Protein AF-A0A377CFK4-F1 (afdb_monomer_lite)

Secondary structure (DSSP, 8-state):
--SSS-S--B-HHHHHHHIIIIII--S-HHHHHHHHHHHHHTS-HHHHTT-B--S--SSS--HHHHTTT-HHHHHHHHHHHHHHHHHHHT-S---

Structure (mmCIF, N/CA/C/O backbone):
data_AF-A0A377CFK4-F1
#
_entry.id   AF-A0A377CFK4-F1
#
loop_
_atom_site.group_PDB
_atom_site.id
_atom_site.type_symbol
_atom_site.label_atom_id
_atom_site.label_alt_id
_atom_site.label_comp_id
_atom_site.label_asym_id
_atom_site.label_entity_id
_atom_site.label_seq_id
_atom_site.pdbx_PDB_ins_code
_atom_site.Cartn_x
_atom_site.Cartn_y
_atom_site.Cartn_z
_atom_site.occupancy
_atom_site.B_iso_or_equiv
_atom_site.auth_seq_id
_atom_site.auth_comp_id
_atom_site.auth_asym_id
_atom_site.auth_atom_id
_atom_site.pdbx_PDB_model_num
ATOM 1 N N . MET A 1 1 ? 16.629 -4.749 -10.796 1.00 49.94 1 MET A N 1
ATOM 2 C CA . MET A 1 1 ? 16.397 -6.044 -11.470 1.00 49.94 1 MET A CA 1
ATOM 3 C C . MET A 1 1 ? 16.679 -5.866 -12.944 1.00 49.94 1 MET A C 1
ATOM 5 O O . MET A 1 1 ? 16.223 -4.874 -13.496 1.00 49.94 1 MET A O 1
ATOM 9 N N . ARG A 1 2 ? 17.500 -6.727 -13.550 1.00 47.44 2 ARG A N 1
ATOM 10 C CA . ARG A 1 2 ? 18.014 -6.546 -14.916 1.00 47.44 2 ARG A CA 1
ATOM 11 C C . ARG A 1 2 ? 17.151 -7.255 -15.970 1.00 47.44 2 ARG A C 1
ATOM 13 O O . ARG A 1 2 ? 17.700 -7.812 -16.897 1.00 47.44 2 ARG A O 1
ATOM 20 N N . GLY A 1 3 ? 15.819 -7.215 -15.856 1.00 51.53 3 GLY A N 1
ATOM 21 C CA . GLY A 1 3 ? 14.895 -7.643 -16.927 1.00 51.53 3 GLY A CA 1
ATOM 22 C C . GLY A 1 3 ? 15.074 -9.070 -17.473 1.00 51.53 3 GLY A C 1
ATOM 23 O O . GLY A 1 3 ? 14.496 -9.393 -18.500 1.00 51.53 3 GLY A O 1
ATOM 24 N N . ASP A 1 4 ? 15.877 -9.903 -16.815 1.00 49.75 4 ASP A N 1
ATOM 25 C CA . ASP A 1 4 ? 16.345 -11.210 -17.277 1.00 49.75 4 ASP A CA 1
ATOM 26 C C . ASP A 1 4 ? 15.808 -12.365 -16.418 1.00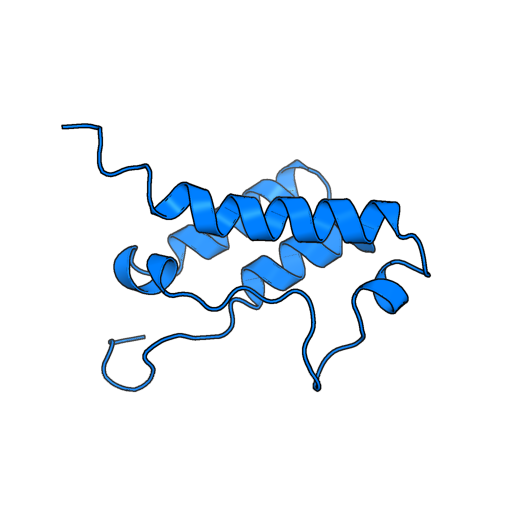 49.75 4 ASP A C 1
ATOM 28 O O . ASP A 1 4 ? 16.097 -13.525 -16.697 1.00 49.75 4 ASP A O 1
ATOM 32 N N . GLN A 1 5 ? 15.035 -12.062 -15.366 1.00 58.31 5 GLN A N 1
ATOM 33 C CA . GLN A 1 5 ? 14.579 -13.059 -14.387 1.00 58.31 5 GLN A CA 1
ATOM 34 C C . GLN A 1 5 ? 13.105 -12.934 -13.961 1.00 58.31 5 GLN A C 1
ATOM 36 O O . GLN A 1 5 ? 12.524 -13.940 -13.570 1.00 58.31 5 GLN A O 1
ATOM 41 N N . PHE A 1 6 ? 12.478 -11.752 -14.046 1.00 53.09 6 PHE A N 1
ATOM 42 C CA . PHE A 1 6 ? 11.069 -11.547 -13.673 1.00 53.09 6 PHE A CA 1
ATOM 43 C C . PHE A 1 6 ? 10.433 -10.441 -14.524 1.00 53.09 6 PHE A C 1
ATOM 45 O O . PHE A 1 6 ? 10.991 -9.346 -14.605 1.00 53.09 6 PHE A O 1
ATOM 52 N N . ASP A 1 7 ? 9.255 -10.706 -15.099 1.00 49.19 7 ASP A N 1
ATOM 53 C CA . ASP A 1 7 ? 8.476 -9.712 -15.858 1.00 49.19 7 ASP A CA 1
ATOM 54 C C . ASP A 1 7 ? 7.868 -8.629 -14.950 1.00 49.19 7 ASP A C 1
ATOM 56 O O . ASP A 1 7 ? 7.629 -7.505 -15.383 1.00 49.19 7 ASP A O 1
ATOM 60 N N . SER A 1 8 ? 7.640 -8.946 -13.669 1.00 54.03 8 SER A N 1
ATOM 61 C CA . SER A 1 8 ? 7.166 -8.003 -12.657 1.00 54.03 8 SER A CA 1
ATOM 62 C C . SER A 1 8 ? 7.394 -8.545 -11.244 1.00 54.03 8 SER A C 1
ATOM 64 O O . SER A 1 8 ? 7.287 -9.749 -11.006 1.00 54.03 8 SER A O 1
ATOM 66 N N . LEU A 1 9 ? 7.686 -7.656 -10.292 1.00 66.38 9 LEU A N 1
ATOM 67 C CA . LEU A 1 9 ? 7.648 -7.963 -8.863 1.00 66.38 9 LEU A CA 1
ATOM 68 C C . LEU A 1 9 ? 6.384 -7.397 -8.222 1.00 66.38 9 LEU A C 1
ATOM 70 O O . LEU A 1 9 ? 5.886 -6.342 -8.616 1.00 66.38 9 LEU A O 1
ATOM 74 N N . MET A 1 10 ? 5.940 -8.052 -7.149 1.00 69.75 10 MET A N 1
ATOM 75 C CA . MET A 1 10 ? 4.956 -7.480 -6.236 1.00 69.75 10 MET A CA 1
ATOM 76 C C . MET A 1 10 ? 5.490 -6.171 -5.645 1.00 69.75 10 MET A C 1
ATOM 78 O O . MET A 1 10 ? 6.574 -6.141 -5.051 1.00 69.75 10 MET A O 1
ATOM 82 N N . ASN A 1 11 ? 4.725 -5.089 -5.783 1.00 78.94 11 ASN A N 1
ATOM 83 C CA . ASN A 1 11 ? 5.118 -3.762 -5.310 1.00 78.94 11 ASN A CA 1
ATOM 84 C C . ASN A 1 11 ? 4.905 -3.582 -3.798 1.00 78.94 11 ASN A C 1
ATOM 86 O O . ASN A 1 11 ? 4.227 -2.656 -3.356 1.00 78.94 11 ASN A O 1
ATOM 90 N N . TYR A 1 12 ? 5.505 -4.462 -2.995 1.00 80.06 12 TYR A N 1
ATOM 91 C CA . TYR A 1 12 ? 5.402 -4.418 -1.537 1.00 80.06 12 TYR A CA 1
ATOM 92 C C . TYR A 1 12 ? 5.772 -3.058 -0.919 1.00 80.06 12 TYR A C 1
ATOM 94 O O . TYR A 1 12 ? 5.065 -2.639 -0.006 1.00 80.06 12 TYR A O 1
ATOM 102 N N . PRO A 1 13 ? 6.794 -2.313 -1.399 1.00 82.44 13 PRO A N 1
ATOM 103 C CA . PRO A 1 13 ? 7.078 -0.978 -0.869 1.00 82.44 13 PRO A CA 1
ATOM 104 C C . PRO A 1 13 ? 5.896 -0.008 -1.001 1.00 82.44 13 PRO A C 1
ATOM 106 O O . PRO A 1 13 ? 5.596 0.724 -0.059 1.00 82.44 13 PRO A O 1
ATOM 109 N N . LEU A 1 14 ? 5.196 -0.021 -2.142 1.00 84.62 14 LEU A N 1
ATOM 110 C CA . LEU A 1 14 ? 3.990 0.785 -2.323 1.00 84.62 14 LEU A CA 1
ATOM 111 C C . LEU A 1 14 ? 2.839 0.262 -1.456 1.00 84.62 14 LEU A C 1
ATOM 113 O O . LEU A 1 14 ? 2.153 1.057 -0.817 1.00 84.62 14 LEU A O 1
ATOM 117 N N . THR A 1 15 ? 2.648 -1.059 -1.404 1.00 87.50 15 THR A N 1
ATOM 118 C CA . THR A 1 15 ? 1.621 -1.704 -0.576 1.00 87.50 15 THR A CA 1
ATOM 119 C C . THR A 1 15 ? 1.749 -1.312 0.893 1.00 87.50 15 THR A C 1
ATOM 121 O O . THR A 1 15 ? 0.760 -0.889 1.489 1.00 87.50 15 THR A O 1
ATOM 124 N N . TYR A 1 16 ? 2.956 -1.377 1.461 1.00 87.88 16 TYR A N 1
ATOM 125 C CA . TYR A 1 16 ? 3.198 -0.988 2.850 1.00 87.88 16 TYR A CA 1
ATOM 126 C C . TYR A 1 16 ? 2.932 0.495 3.076 1.00 87.88 16 TYR A C 1
ATOM 128 O O . TYR A 1 16 ? 2.183 0.830 3.983 1.00 87.88 16 TYR A O 1
ATOM 136 N N . GLY A 1 17 ? 3.399 1.378 2.185 1.00 90.69 17 GLY A N 1
ATOM 137 C CA . GLY A 1 17 ? 3.080 2.805 2.289 1.00 90.69 17 GLY A CA 1
ATOM 138 C C . GLY A 1 17 ? 1.570 3.085 2.307 1.00 90.69 17 GLY A C 1
ATOM 139 O O . GLY A 1 17 ? 1.099 3.901 3.097 1.00 90.69 17 GLY A O 1
ATOM 140 N N . ILE A 1 18 ? 0.788 2.388 1.474 1.00 91.19 18 ILE A N 1
ATOM 141 C CA . ILE A 1 18 ? -0.678 2.528 1.446 1.00 91.19 18 ILE A CA 1
ATOM 142 C C . ILE A 1 18 ? -1.308 1.996 2.740 1.00 91.19 18 ILE A C 1
ATOM 144 O O . ILE A 1 18 ? -2.197 2.648 3.292 1.00 91.19 18 ILE A O 1
ATOM 148 N N . ILE A 1 19 ? -0.871 0.832 3.226 1.00 91.31 19 ILE A N 1
ATOM 149 C CA . ILE A 1 19 ? -1.391 0.220 4.456 1.00 91.31 19 ILE A CA 1
ATOM 150 C C . ILE A 1 19 ? -1.082 1.100 5.671 1.00 91.31 19 ILE A C 1
ATOM 152 O O . ILE A 1 19 ? -2.002 1.443 6.419 1.00 91.31 19 ILE A O 1
ATOM 156 N N . ASP A 1 20 ? 0.171 1.518 5.828 1.00 92.75 20 ASP A N 1
ATOM 157 C CA . ASP A 1 20 ? 0.634 2.309 6.968 1.00 92.75 20 ASP A CA 1
ATOM 158 C C . ASP A 1 20 ? -0.119 3.642 7.060 1.00 92.75 20 ASP A C 1
ATOM 160 O O . ASP A 1 20 ? -0.462 4.097 8.151 1.00 92.75 20 ASP A O 1
ATOM 164 N N . TYR A 1 21 ? -0.438 4.259 5.918 1.00 94.38 21 TYR A N 1
ATOM 165 C CA . TYR A 1 21 ? -1.149 5.535 5.880 1.00 94.38 21 TYR A CA 1
ATOM 166 C C . TYR A 1 21 ? -2.674 5.393 6.008 1.00 94.38 21 TYR A C 1
ATOM 168 O O . TYR A 1 21 ? -3.293 6.036 6.858 1.00 94.38 21 TYR A O 1
ATOM 176 N N . PHE A 1 22 ? -3.315 4.565 5.173 1.00 92.56 22 PHE A N 1
ATOM 177 C CA . PHE A 1 22 ? -4.783 4.503 5.107 1.00 92.56 22 PHE A CA 1
ATOM 178 C C . PHE A 1 22 ? -5.405 3.536 6.115 1.00 92.56 22 PHE A C 1
ATOM 180 O O . PHE A 1 22 ? -6.499 3.810 6.619 1.00 92.56 22 PHE A O 1
ATOM 187 N N . ALA A 1 23 ? -4.752 2.404 6.392 1.00 91.19 23 ALA A N 1
ATOM 188 C CA . ALA A 1 23 ? -5.290 1.386 7.288 1.00 91.19 23 ALA A CA 1
ATOM 189 C C . ALA A 1 23 ? -4.870 1.658 8.737 1.00 91.19 23 ALA A C 1
ATOM 191 O O . ALA A 1 23 ? -5.741 1.875 9.592 1.00 91.19 23 ALA A O 1
ATOM 192 N N . LEU A 1 24 ? -3.556 1.704 8.976 1.00 90.62 24 LEU A N 1
ATOM 193 C CA . LEU A 1 24 ? -2.972 1.819 10.313 1.00 90.62 24 LEU A CA 1
ATOM 194 C C . LEU A 1 24 ? -2.960 3.261 10.831 1.00 90.62 24 LEU A C 1
ATOM 196 O O . LEU A 1 24 ? -3.230 3.474 12.005 1.00 90.62 24 LEU A O 1
ATOM 200 N N . GLN A 1 25 ? -2.797 4.246 9.938 1.00 88.50 25 GLN A N 1
ATOM 201 C CA . GLN A 1 25 ? -2.612 5.663 10.296 1.00 88.50 25 GLN A CA 1
ATOM 202 C C . GLN A 1 25 ? -1.343 5.905 11.132 1.00 88.50 25 GLN A C 1
ATOM 204 O O . GLN A 1 25 ? -1.279 6.856 11.909 1.00 88.50 25 GLN A O 1
ATOM 209 N N . ASP A 1 26 ? -0.324 5.071 10.923 1.00 90.44 26 ASP A N 1
ATOM 210 C CA . ASP A 1 26 ? 0.954 5.100 11.646 1.00 90.44 26 ASP A CA 1
ATOM 211 C C . ASP A 1 26 ? 1.970 6.062 11.013 1.00 90.44 26 ASP A C 1
ATOM 213 O O . ASP A 1 26 ? 3.036 6.313 11.570 1.00 90.44 26 ASP A O 1
ATOM 217 N N . THR A 1 27 ? 1.650 6.615 9.840 1.00 92.38 27 THR A N 1
ATOM 218 C CA . THR A 1 27 ? 2.519 7.538 9.102 1.00 92.38 27 THR A CA 1
ATOM 219 C C . THR A 1 27 ? 1.841 8.873 8.848 1.00 92.38 27 THR A C 1
ATOM 221 O O . THR A 1 27 ? 0.632 8.979 8.615 1.00 92.38 27 THR A O 1
ATOM 224 N N . THR A 1 28 ? 2.641 9.933 8.853 1.00 94.38 28 THR A N 1
ATOM 225 C CA . THR A 1 28 ? 2.196 11.260 8.436 1.00 94.38 28 THR A CA 1
ATOM 226 C C . THR A 1 28 ? 2.037 11.330 6.918 1.00 94.38 28 THR A C 1
ATOM 228 O O . THR A 1 28 ? 2.627 10.566 6.153 1.00 94.38 28 THR A O 1
ATOM 231 N N . LYS A 1 29 ? 1.295 12.339 6.445 1.00 92.44 29 LYS A N 1
ATOM 232 C CA . LYS A 1 29 ? 1.175 12.630 5.008 1.00 92.44 29 LYS A CA 1
ATOM 233 C C . LYS A 1 29 ? 2.546 12.777 4.331 1.00 92.44 29 LYS A C 1
ATOM 235 O O . LYS A 1 29 ? 2.715 12.329 3.202 1.00 92.44 29 LYS A O 1
ATOM 240 N N . GLN A 1 30 ? 3.513 13.420 4.988 1.00 94.00 30 GLN A N 1
ATOM 241 C CA . GLN A 1 30 ? 4.828 13.679 4.397 1.00 94.00 30 GLN A CA 1
ATOM 242 C C . GLN A 1 30 ? 5.642 12.388 4.234 1.00 94.00 30 GLN A C 1
ATOM 244 O O . GLN A 1 30 ? 6.275 12.178 3.196 1.00 94.00 30 GLN A O 1
ATOM 249 N N . GLU A 1 31 ? 5.593 11.506 5.230 1.00 92.56 31 GLU A N 1
ATOM 250 C CA . GLU A 1 31 ? 6.242 10.192 5.186 1.00 92.56 31 GLU A CA 1
ATOM 251 C C . GLU A 1 31 ? 5.602 9.300 4.125 1.00 92.56 31 GLU A C 1
ATOM 253 O O . GLU A 1 31 ? 6.318 8.698 3.325 1.00 92.56 31 GLU A O 1
ATOM 258 N N . PHE A 1 32 ? 4.269 9.304 4.035 1.00 92.19 32 PHE A N 1
ATOM 259 C CA . PHE A 1 32 ? 3.543 8.604 2.979 1.00 92.19 32 PHE A CA 1
ATOM 260 C C . PHE A 1 32 ? 3.982 9.060 1.581 1.00 92.19 32 PHE A C 1
ATOM 262 O O . PHE A 1 32 ? 4.381 8.239 0.755 1.00 92.19 32 PHE A O 1
ATOM 269 N N . MET A 1 33 ? 3.996 10.373 1.325 1.00 90.94 33 MET A N 1
ATOM 270 C CA . MET A 1 33 ? 4.435 10.926 0.036 1.00 90.94 33 MET A CA 1
ATOM 271 C C . MET A 1 33 ? 5.888 10.558 -0.287 1.00 90.94 33 MET A C 1
ATOM 273 O O . MET A 1 33 ? 6.217 10.262 -1.438 1.00 90.94 33 MET A O 1
ATOM 277 N N . THR A 1 34 ? 6.754 10.541 0.727 1.00 90.94 34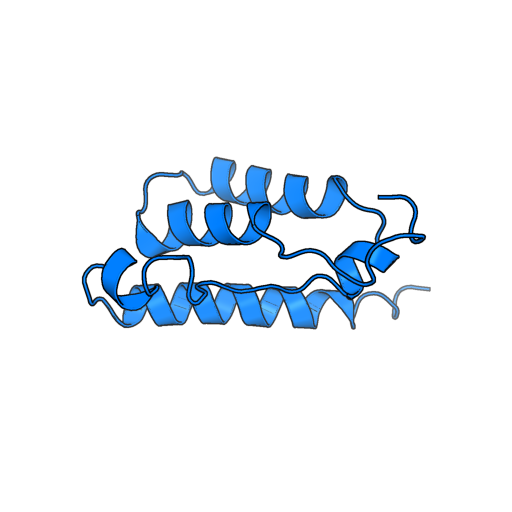 THR A N 1
ATOM 278 C CA . THR A 1 34 ? 8.161 10.147 0.580 1.00 90.94 34 THR A CA 1
ATOM 279 C C . THR A 1 34 ? 8.285 8.661 0.234 1.00 90.94 34 THR A C 1
ATOM 281 O O . THR A 1 34 ? 9.042 8.309 -0.671 1.00 90.94 34 THR A O 1
ATOM 284 N N . SER A 1 35 ? 7.511 7.795 0.895 1.00 89.12 35 SER A N 1
ATOM 285 C CA . SER A 1 35 ? 7.478 6.349 0.638 1.00 89.12 35 SER A CA 1
ATOM 286 C C . SER A 1 35 ? 7.003 6.032 -0.783 1.00 89.12 35 SER A C 1
ATOM 288 O O . SER A 1 35 ? 7.680 5.310 -1.518 1.00 89.12 35 SER A O 1
ATOM 290 N N . VAL A 1 36 ? 5.906 6.664 -1.218 1.00 88.06 36 VAL A N 1
ATOM 291 C CA . VAL A 1 36 ? 5.387 6.538 -2.590 1.00 88.06 36 VAL A CA 1
ATOM 292 C C . VAL A 1 36 ? 6.423 7.025 -3.604 1.00 88.06 36 VAL A C 1
ATOM 294 O O . VAL A 1 36 ? 6.740 6.324 -4.556 1.00 88.06 36 VAL A O 1
ATOM 297 N N . THR A 1 37 ? 7.022 8.196 -3.391 1.00 87.62 37 THR A N 1
ATOM 298 C CA . THR A 1 37 ? 8.047 8.721 -4.310 1.00 87.62 37 THR A CA 1
ATOM 299 C C . THR A 1 37 ? 9.239 7.770 -4.416 1.00 87.62 37 THR A C 1
ATOM 301 O O . THR A 1 37 ? 9.738 7.502 -5.509 1.00 87.62 37 THR A O 1
ATOM 304 N N . ARG A 1 38 ? 9.677 7.204 -3.289 1.00 85.75 38 ARG A N 1
ATOM 305 C CA . ARG A 1 38 ? 10.778 6.243 -3.260 1.00 85.75 38 ARG A CA 1
ATOM 306 C C . ARG A 1 38 ? 10.443 4.965 -4.030 1.00 85.75 38 ARG A C 1
ATOM 308 O O . ARG A 1 38 ? 11.310 4.484 -4.753 1.00 85.75 38 ARG A O 1
ATOM 315 N N . SER A 1 39 ? 9.218 4.442 -3.925 1.00 83.00 39 SER A N 1
ATOM 316 C CA . SER A 1 39 ? 8.823 3.234 -4.665 1.00 83.00 39 SER A CA 1
ATOM 317 C C . SER A 1 39 ? 8.879 3.445 -6.184 1.00 83.00 39 SER A C 1
ATOM 319 O O . SER A 1 39 ? 9.355 2.558 -6.892 1.00 83.00 39 SER A O 1
ATOM 321 N N . TYR A 1 40 ? 8.526 4.641 -6.671 1.00 81.06 40 TYR A N 1
ATOM 322 C CA . TYR A 1 40 ? 8.669 5.020 -8.084 1.00 81.06 40 TYR A CA 1
ATOM 323 C C . TYR A 1 40 ? 10.122 5.226 -8.530 1.00 81.06 40 TYR A C 1
ATOM 325 O O . TYR A 1 40 ? 10.461 4.884 -9.659 1.00 81.06 40 TYR A O 1
ATOM 333 N N . LEU A 1 41 ? 10.984 5.780 -7.672 1.00 83.50 41 LEU A N 1
ATOM 334 C CA . LEU A 1 41 ? 12.382 6.073 -8.018 1.00 83.50 41 LEU A CA 1
ATOM 335 C C . LEU A 1 41 ? 13.310 4.854 -7.924 1.00 83.50 41 LEU A C 1
ATOM 337 O O . LEU A 1 41 ? 14.384 4.854 -8.525 1.00 83.50 41 LEU A O 1
ATOM 341 N N . CYS A 1 42 ? 12.928 3.817 -7.174 1.00 81.50 42 CYS A N 1
ATOM 342 C CA . CYS A 1 42 ? 13.743 2.612 -7.008 1.00 81.50 42 CYS A CA 1
ATOM 343 C C . CYS A 1 42 ? 13.829 1.743 -8.273 1.00 81.50 42 CYS A C 1
ATOM 345 O O . CYS A 1 42 ? 14.758 0.938 -8.381 1.00 81.50 42 CYS A O 1
ATOM 347 N N . TYR A 1 43 ? 12.896 1.894 -9.217 1.00 75.69 43 TYR A N 1
ATOM 348 C CA . TYR A 1 43 ? 12.829 1.075 -10.424 1.00 75.69 43 TYR A CA 1
ATOM 349 C C . TYR A 1 43 ? 12.761 1.938 -11.695 1.00 75.69 43 TYR A C 1
ATOM 351 O O . TYR A 1 43 ? 12.097 2.973 -11.709 1.00 75.69 43 TYR A O 1
ATOM 359 N N . PRO A 1 44 ? 13.432 1.520 -12.786 1.00 76.31 44 PRO A N 1
ATOM 360 C CA . PRO A 1 44 ? 13.230 2.089 -14.115 1.00 76.31 44 PRO A CA 1
ATOM 361 C C . PRO A 1 44 ? 11.748 2.150 -14.509 1.00 76.31 44 PRO A C 1
ATOM 363 O O . PRO A 1 44 ? 10.990 1.227 -14.215 1.00 76.31 44 PRO A O 1
ATOM 366 N N . LYS A 1 45 ? 11.346 3.209 -15.226 1.00 74.00 45 LYS A N 1
ATOM 367 C CA . LYS A 1 45 ? 9.938 3.482 -15.576 1.00 74.00 45 LYS A CA 1
ATOM 368 C C . LYS A 1 45 ? 9.235 2.289 -16.239 1.00 74.00 45 LYS A C 1
ATOM 370 O O . LYS A 1 45 ? 8.117 1.966 -15.865 1.00 74.00 45 LYS A O 1
ATOM 375 N N . ASN A 1 46 ? 9.919 1.600 -17.152 1.00 73.06 46 ASN A N 1
ATOM 376 C CA . ASN A 1 46 ? 9.392 0.424 -17.851 1.00 73.06 46 ASN A CA 1
ATOM 377 C C . ASN A 1 46 ? 9.086 -0.759 -16.917 1.00 73.06 46 ASN A C 1
ATOM 379 O O . ASN A 1 46 ? 8.212 -1.556 -17.227 1.00 73.06 46 ASN A O 1
ATOM 383 N N . ILE A 1 47 ? 9.792 -0.880 -15.787 1.00 73.19 47 ILE A N 1
ATOM 384 C CA . ILE A 1 47 ? 9.507 -1.893 -14.762 1.00 73.19 47 ILE A CA 1
ATOM 385 C C . ILE A 1 47 ? 8.313 -1.440 -13.922 1.00 73.19 47 ILE A C 1
ATOM 387 O O . ILE A 1 47 ? 7.400 -2.224 -13.684 1.00 73.19 47 ILE A O 1
ATOM 391 N N . THR A 1 48 ? 8.280 -0.168 -13.520 1.00 73.00 48 THR A N 1
ATOM 392 C CA . THR A 1 4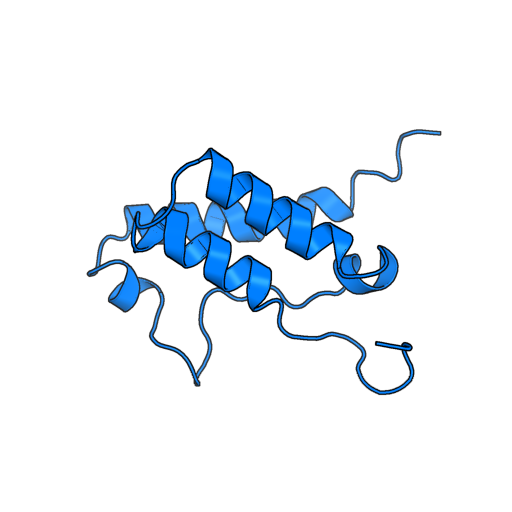8 ? 7.191 0.387 -12.704 1.00 73.00 48 THR A CA 1
ATOM 393 C C . THR A 1 48 ? 5.836 0.377 -13.423 1.00 73.00 48 THR A C 1
ATOM 395 O O . THR A 1 48 ? 4.808 0.189 -12.779 1.00 73.00 48 THR A O 1
ATOM 398 N N . GLU A 1 49 ? 5.822 0.513 -14.753 1.00 72.50 49 GLU A N 1
ATOM 399 C CA . GLU A 1 49 ? 4.617 0.425 -15.600 1.00 72.50 49 GLU A CA 1
ATOM 400 C C . GLU A 1 49 ? 3.946 -0.952 -15.580 1.00 72.50 49 GLU A C 1
ATOM 402 O O . GLU A 1 49 ? 2.729 -1.043 -15.728 1.00 72.50 49 GLU A O 1
ATOM 407 N N . VAL A 1 50 ? 4.721 -2.012 -15.354 1.00 72.94 50 VAL A N 1
ATOM 408 C CA . VAL A 1 50 ? 4.222 -3.392 -15.304 1.00 72.94 50 VAL A CA 1
ATOM 409 C C . VAL A 1 50 ? 4.196 -3.956 -13.881 1.00 72.94 50 VAL A C 1
ATOM 411 O O . VAL A 1 50 ? 3.918 -5.141 -13.694 1.00 72.94 50 VAL A O 1
ATOM 414 N N . MET A 1 51 ? 4.472 -3.135 -12.857 1.00 74.56 51 MET A N 1
ATOM 415 C CA . MET A 1 51 ? 4.490 -3.578 -11.459 1.00 74.56 51 MET A CA 1
AT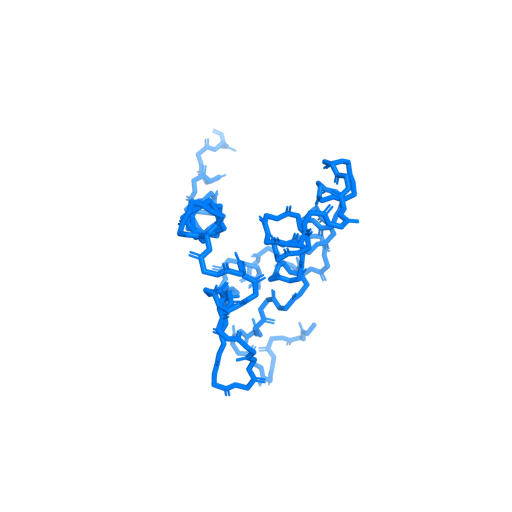OM 416 C C . MET A 1 51 ? 3.122 -4.077 -10.997 1.00 74.56 51 MET A C 1
ATOM 418 O O . MET A 1 51 ? 2.093 -3.420 -11.169 1.00 74.56 51 MET A O 1
ATOM 422 N N . PHE A 1 52 ? 3.125 -5.235 -10.340 1.00 76.19 52 PHE A N 1
ATOM 423 C CA . PHE A 1 52 ? 1.914 -5.827 -9.794 1.00 76.19 52 PHE A CA 1
ATOM 424 C C . PHE A 1 52 ? 1.586 -5.192 -8.435 1.00 76.19 52 PHE A C 1
ATOM 426 O O . PHE A 1 52 ? 2.197 -5.507 -7.409 1.00 76.19 52 PHE A O 1
ATOM 433 N N . ASN A 1 53 ? 0.632 -4.258 -8.438 1.00 81.12 53 ASN A N 1
ATOM 434 C CA . ASN A 1 53 ? 0.158 -3.568 -7.239 1.00 81.12 53 ASN A CA 1
ATOM 435 C C . ASN A 1 53 ? -0.986 -4.367 -6.593 1.00 81.12 53 ASN A C 1
ATOM 437 O O . ASN A 1 53 ? -2.040 -4.547 -7.201 1.00 81.12 53 ASN A O 1
ATOM 441 N N . LEU A 1 54 ? -0.787 -4.816 -5.354 1.00 83.50 54 LEU A N 1
ATOM 442 C CA . LEU A 1 54 ? -1.779 -5.541 -4.551 1.00 83.50 54 LEU A CA 1
ATOM 443 C C . LEU A 1 54 ? -1.817 -4.991 -3.122 1.00 83.50 54 LEU A C 1
ATOM 445 O O . LEU A 1 54 ? -0.789 -4.569 -2.603 1.00 83.50 54 LEU A O 1
ATOM 449 N N . LEU A 1 55 ? -2.986 -4.993 -2.480 1.00 84.94 55 LEU A N 1
ATOM 450 C CA . LEU A 1 55 ? -3.129 -4.573 -1.074 1.00 84.94 55 LEU A CA 1
ATOM 451 C C . LEU A 1 55 ? -3.130 -5.740 -0.092 1.00 84.94 55 LEU A C 1
ATOM 453 O O . LEU A 1 55 ? -2.826 -5.550 1.080 1.00 84.94 55 LEU A O 1
ATOM 457 N N . ASP A 1 56 ? -3.471 -6.932 -0.564 1.00 80.50 56 ASP A N 1
ATOM 458 C CA . ASP A 1 56 ? -3.329 -8.175 0.171 1.00 80.50 56 ASP A CA 1
ATOM 459 C C . ASP A 1 56 ? -3.107 -9.346 -0.796 1.00 80.50 56 ASP A C 1
ATOM 461 O O . ASP A 1 56 ? -3.325 -9.237 -2.007 1.00 80.50 56 ASP A O 1
ATOM 465 N N . SER A 1 57 ? -2.619 -10.462 -0.266 1.00 82.06 57 SER A N 1
ATOM 466 C CA . SER A 1 57 ? -2.454 -11.724 -0.979 1.00 82.06 57 SER A CA 1
ATOM 467 C C . SER A 1 57 ? -2.933 -12.887 -0.105 1.00 82.06 57 SER A C 1
ATOM 469 O O . SER A 1 57 ? -3.561 -12.695 0.936 1.00 82.06 57 SER A O 1
ATOM 471 N N . HIS A 1 58 ? -2.675 -14.117 -0.544 1.00 84.00 58 HIS A N 1
ATOM 472 C CA . HIS A 1 58 ? -2.879 -15.298 0.293 1.00 84.00 58 HIS A CA 1
ATOM 473 C C . HIS A 1 58 ? -1.843 -15.403 1.426 1.00 84.00 58 HIS A C 1
ATOM 475 O O . HIS A 1 58 ? -2.120 -16.056 2.428 1.00 84.00 58 HIS A O 1
ATOM 481 N N . ASP A 1 59 ? -0.706 -14.717 1.285 1.00 78.31 59 ASP A N 1
ATOM 482 C CA . ASP A 1 59 ? 0.406 -14.711 2.239 1.00 78.31 59 ASP A CA 1
ATOM 483 C C . ASP A 1 59 ? 0.348 -13.531 3.223 1.00 78.31 59 ASP A C 1
ATOM 485 O O . ASP A 1 59 ? 1.166 -13.440 4.137 1.00 78.31 59 ASP A O 1
ATOM 489 N N . THR A 1 60 ? -0.607 -12.608 3.059 1.00 81.19 60 THR A N 1
ATOM 490 C CA . THR A 1 60 ? -0.768 -11.439 3.934 1.00 81.19 60 THR A CA 1
ATOM 491 C C . THR A 1 60 ? -2.151 -11.402 4.576 1.00 81.19 60 THR A C 1
ATOM 493 O O . THR A 1 60 ? -3.123 -11.963 4.068 1.00 81.19 60 THR A 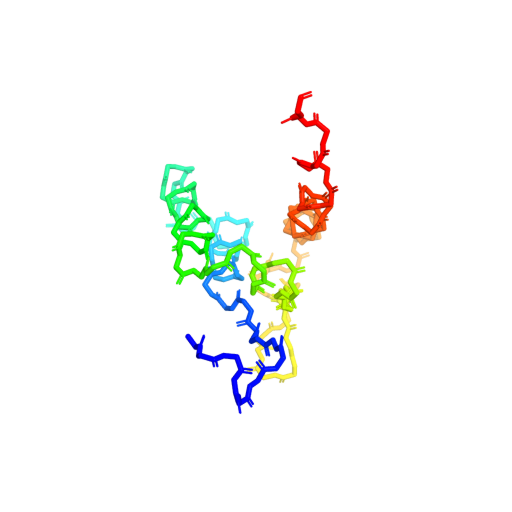O 1
ATOM 496 N N . ALA A 1 61 ? -2.273 -10.683 5.695 1.00 86.56 61 ALA A N 1
ATOM 497 C CA . ALA A 1 61 ? -3.578 -10.402 6.281 1.00 86.56 61 ALA A CA 1
ATOM 498 C C . ALA A 1 61 ? -4.484 -9.682 5.267 1.00 86.56 61 ALA A C 1
ATOM 500 O O . ALA A 1 61 ? -4.023 -8.850 4.484 1.00 86.56 61 ALA A O 1
ATOM 501 N N . ARG A 1 62 ? -5.788 -9.984 5.304 1.00 91.25 62 ARG A N 1
ATOM 502 C CA . ARG A 1 62 ? -6.779 -9.302 4.464 1.00 91.25 62 ARG A CA 1
ATOM 503 C C . ARG A 1 62 ? -6.844 -7.825 4.816 1.00 91.25 62 ARG A C 1
ATOM 505 O O . ARG A 1 62 ? -6.935 -7.482 5.996 1.00 91.25 62 ARG A O 1
ATOM 512 N N . ILE A 1 63 ? -6.915 -6.962 3.807 1.00 91.88 63 ILE A N 1
ATOM 513 C CA . ILE A 1 63 ? -6.940 -5.505 3.991 1.00 91.88 63 ILE A CA 1
ATOM 514 C C . ILE A 1 63 ? -8.111 -5.053 4.874 1.00 91.88 63 ILE A C 1
ATOM 516 O O . ILE A 1 63 ? -7.983 -4.103 5.643 1.00 91.88 63 ILE A O 1
ATOM 520 N N . LEU A 1 64 ? -9.238 -5.773 4.837 1.00 93.00 64 LEU A N 1
ATOM 521 C CA . LEU A 1 64 ? -10.385 -5.511 5.707 1.00 93.00 64 LEU A CA 1
ATOM 522 C C . LEU A 1 64 ? -10.063 -5.762 7.187 1.00 93.00 64 LEU A C 1
ATOM 524 O O . LEU A 1 64 ? -10.464 -4.967 8.036 1.00 93.00 64 LEU A O 1
ATOM 528 N N . SER A 1 65 ? -9.315 -6.827 7.485 1.00 91.88 65 SER A N 1
ATOM 529 C CA . SER A 1 65 ? -8.871 -7.149 8.843 1.00 91.88 65 SER A CA 1
ATOM 530 C C . SER A 1 65 ? -7.863 -6.121 9.350 1.00 91.88 65 SER A C 1
ATOM 532 O O . SER A 1 65 ? -7.991 -5.655 10.478 1.00 91.88 65 SER A O 1
ATOM 534 N N . VAL A 1 66 ? -6.915 -5.705 8.501 1.00 92.75 66 VAL A N 1
ATOM 535 C CA . VAL A 1 66 ? -5.939 -4.649 8.831 1.00 92.75 66 VAL A CA 1
ATOM 536 C C . VAL A 1 66 ? -6.641 -3.311 9.092 1.00 92.75 66 VAL A C 1
ATOM 538 O O . VAL A 1 66 ? -6.285 -2.584 10.012 1.00 92.75 66 VAL A O 1
ATOM 541 N N . CYS A 1 67 ? -7.708 -3.012 8.349 1.00 93.75 67 CYS A N 1
ATOM 542 C CA . CYS A 1 67 ? -8.545 -1.829 8.565 1.00 93.7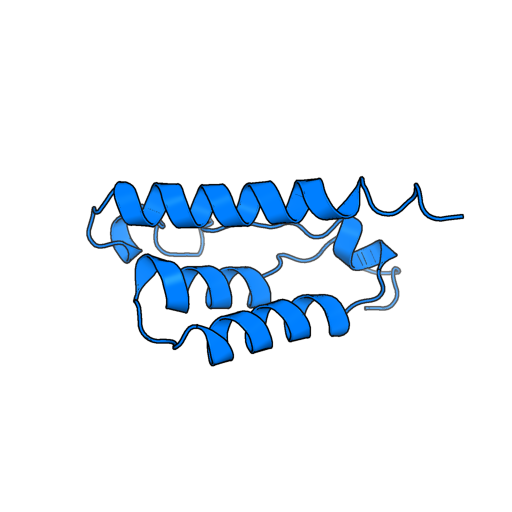5 67 CYS A CA 1
ATOM 543 C C . CYS A 1 67 ? -9.523 -1.951 9.752 1.00 93.75 67 CYS A C 1
ATOM 545 O O . CYS A 1 67 ? -10.418 -1.112 9.863 1.00 93.75 67 CYS A O 1
ATOM 547 N N . LEU A 1 68 ? -9.418 -2.979 10.605 1.00 93.62 68 LEU A N 1
ATOM 548 C CA . LEU A 1 68 ? -10.342 -3.234 11.722 1.00 93.62 68 LEU A CA 1
ATOM 549 C C . LEU A 1 68 ? -11.823 -3.249 11.287 1.00 93.62 68 LEU A C 1
ATOM 551 O O . LEU A 1 68 ? -12.691 -2.684 11.951 1.00 93.62 68 LEU A O 1
ATOM 555 N N . ASN A 1 69 ? -12.116 -3.875 10.141 1.00 93.06 69 ASN A N 1
ATOM 556 C CA . ASN A 1 69 ? -13.432 -3.909 9.490 1.00 93.06 69 ASN A CA 1
ATOM 557 C C . ASN A 1 69 ? -13.994 -2.540 9.036 1.00 93.06 69 ASN A C 1
ATOM 559 O O . ASN A 1 69 ? -15.153 -2.464 8.608 1.00 93.06 69 ASN A O 1
ATOM 563 N N . ASP A 1 70 ? -13.198 -1.464 9.036 1.00 95.69 70 ASP A N 1
ATOM 564 C CA . ASP A 1 70 ? -13.620 -0.167 8.499 1.00 95.69 70 ASP A CA 1
ATOM 565 C C . ASP A 1 70 ? -13.558 -0.148 6.963 1.00 95.69 70 ASP A C 1
ATOM 567 O O . ASP A 1 70 ? -12.530 0.120 6.332 1.00 95.69 70 ASP A O 1
ATOM 571 N N . LYS A 1 71 ? -14.716 -0.375 6.336 1.00 93.88 71 LYS A N 1
ATOM 572 C CA . LYS A 1 71 ? -14.872 -0.363 4.873 1.00 93.88 71 LYS A CA 1
ATOM 573 C C . LYS A 1 71 ? -14.488 0.973 4.225 1.00 93.88 71 LYS A C 1
ATOM 575 O O . LYS A 1 71 ? -14.211 0.991 3.028 1.00 93.88 71 LYS A O 1
ATOM 580 N N . ARG A 1 72 ? -14.497 2.093 4.957 1.00 95.94 72 ARG A N 1
ATOM 581 C CA . ARG A 1 72 ? -14.132 3.411 4.407 1.00 95.94 72 ARG A CA 1
ATOM 582 C C . ARG A 1 72 ? -12.630 3.482 4.148 1.00 95.94 72 ARG A C 1
ATOM 584 O O . ARG A 1 72 ? -12.234 3.887 3.059 1.00 95.94 72 ARG A O 1
ATOM 591 N N . LYS A 1 73 ? -11.820 3.010 5.101 1.00 94.38 73 LYS A N 1
ATOM 592 C CA . LYS A 1 73 ? -10.357 2.910 4.962 1.00 94.38 73 LYS A CA 1
ATOM 593 C C . LYS A 1 73 ? -9.973 1.985 3.808 1.00 94.38 73 LYS A C 1
ATOM 595 O O . LYS A 1 73 ? -9.188 2.372 2.948 1.00 94.38 73 LYS A O 1
ATOM 600 N N . VAL A 1 74 ? -10.631 0.825 3.716 1.00 93.44 74 VAL A N 1
ATOM 601 C CA . VAL A 1 74 ? -10.441 -0.126 2.607 1.00 93.44 74 VAL A CA 1
ATOM 602 C C . VAL A 1 74 ? -10.727 0.530 1.254 1.00 93.44 74 VAL A C 1
ATOM 604 O O . VAL A 1 74 ? -9.919 0.429 0.334 1.00 93.44 74 VAL A O 1
ATOM 607 N N . LYS A 1 75 ? -11.853 1.247 1.125 1.00 93.69 75 LYS A N 1
ATOM 608 C CA . LYS A 1 75 ? -12.201 1.959 -0.115 1.00 93.69 75 LYS A CA 1
ATOM 609 C C . LYS A 1 75 ? -11.156 3.004 -0.499 1.00 93.69 75 LYS A C 1
ATOM 611 O O . LYS A 1 75 ? -10.836 3.103 -1.677 1.00 93.69 75 LYS A O 1
ATOM 616 N N . LEU A 1 76 ? -10.625 3.761 0.463 1.00 93.38 76 LEU A N 1
ATOM 617 C CA . LEU A 1 76 ? -9.575 4.751 0.203 1.00 93.38 76 LEU A CA 1
ATOM 618 C C . LEU A 1 76 ? -8.268 4.097 -0.257 1.00 93.38 76 LEU A C 1
ATOM 620 O O . LEU A 1 76 ? -7.679 4.557 -1.232 1.00 93.38 76 LEU A O 1
ATOM 624 N N . ALA A 1 77 ? -7.857 3.000 0.384 1.00 92.44 77 ALA A N 1
ATOM 625 C CA . ALA A 1 77 ? -6.664 2.254 -0.006 1.00 92.44 77 ALA A CA 1
ATOM 626 C C . ALA A 1 77 ? -6.782 1.708 -1.443 1.00 92.44 77 ALA A C 1
ATOM 628 O O . ALA A 1 77 ? -5.883 1.916 -2.261 1.00 92.44 77 ALA A O 1
ATOM 629 N N . TYR A 1 78 ? -7.918 1.083 -1.785 1.00 90.88 78 TYR A N 1
ATOM 630 C CA . TYR A 1 78 ? -8.176 0.609 -3.151 1.00 90.88 78 TYR A CA 1
ATOM 631 C C . TYR A 1 78 ? -8.283 1.750 -4.159 1.00 90.88 78 TYR A C 1
ATOM 633 O O . TYR A 1 78 ? -7.742 1.631 -5.255 1.00 90.88 78 TYR A O 1
ATOM 641 N N . LEU A 1 79 ? -8.946 2.855 -3.802 1.00 91.88 79 LEU A N 1
ATOM 642 C CA . LEU A 1 79 ? -9.033 4.034 -4.661 1.00 91.88 79 LEU A CA 1
ATOM 643 C C . LEU A 1 79 ? -7.632 4.539 -5.005 1.00 91.88 79 LEU A C 1
ATOM 645 O O . LEU A 1 79 ? -7.320 4.712 -6.181 1.00 91.88 79 LEU A O 1
ATOM 649 N N . PHE A 1 80 ? -6.771 4.706 -4.000 1.00 90.75 80 PHE A N 1
ATOM 650 C CA . PHE A 1 80 ? -5.399 5.139 -4.227 1.00 90.75 80 PHE A CA 1
ATOM 651 C C . PHE A 1 80 ? -4.649 4.148 -5.127 1.00 90.75 80 PHE A C 1
ATOM 653 O O . PHE A 1 80 ? -4.143 4.555 -6.171 1.00 90.75 80 PHE A O 1
ATOM 660 N N . MET A 1 81 ? -4.652 2.850 -4.803 1.00 88.94 81 MET A N 1
ATOM 661 C CA . MET A 1 81 ? -3.983 1.815 -5.606 1.00 88.94 81 MET A CA 1
ATOM 662 C C . MET A 1 81 ? -4.430 1.826 -7.080 1.00 88.94 81 MET A C 1
ATOM 664 O O . MET A 1 81 ? -3.591 1.780 -7.980 1.00 88.94 81 MET A O 1
ATOM 668 N N . LEU A 1 82 ? -5.736 1.929 -7.342 1.00 85.75 82 LEU A N 1
ATOM 669 C CA . LEU A 1 82 ? -6.283 1.938 -8.703 1.00 85.75 82 LEU A CA 1
ATOM 670 C C . LEU A 1 82 ? -5.936 3.227 -9.462 1.00 85.75 82 LEU A C 1
ATOM 672 O O . LEU A 1 82 ? -5.709 3.183 -10.670 1.00 85.75 82 LEU A O 1
ATOM 676 N N . THR A 1 83 ? -5.826 4.365 -8.770 1.00 84.75 83 THR A N 1
ATOM 677 C CA . THR A 1 83 ? -5.370 5.620 -9.395 1.00 84.75 83 THR A CA 1
ATOM 678 C C . THR A 1 83 ? -3.883 5.606 -9.748 1.00 84.75 83 THR A C 1
ATOM 680 O O . THR A 1 83 ? -3.502 6.191 -10.760 1.00 84.75 83 THR A O 1
ATOM 683 N N . GLN A 1 84 ? -3.048 4.896 -8.978 1.00 75.62 84 GLN A N 1
ATOM 684 C CA . GLN A 1 84 ? -1.612 4.779 -9.259 1.00 75.62 84 GLN A CA 1
ATOM 685 C C . GLN A 1 84 ? -1.329 4.007 -10.559 1.00 75.62 84 GLN A C 1
ATOM 687 O O . GLN A 1 84 ? -0.416 4.368 -11.299 1.00 75.62 84 GLN A O 1
ATOM 692 N N . ALA A 1 85 ? -2.131 2.982 -10.871 1.00 57.97 85 ALA A N 1
ATOM 693 C CA . ALA A 1 85 ? -2.010 2.228 -12.122 1.00 57.97 85 ALA A CA 1
ATOM 694 C C . ALA A 1 85 ? -2.443 3.056 -13.351 1.00 57.97 85 ALA A C 1
ATOM 696 O O . ALA A 1 85 ? -1.825 2.975 -14.410 1.00 57.97 85 ALA A O 1
ATOM 697 N N . VAL A 1 86 ? -3.474 3.897 -13.202 1.00 46.88 86 VAL A N 1
ATOM 698 C CA . VAL A 1 86 ? -3.997 4.752 -14.285 1.00 46.88 86 VAL A CA 1
ATOM 699 C C . VAL A 1 86 ? -3.067 5.933 -14.595 1.00 46.88 86 VAL A C 1
ATOM 701 O O . VAL A 1 86 ? -2.969 6.343 -15.753 1.00 46.88 86 VAL A O 1
ATOM 704 N N . LEU A 1 87 ? -2.331 6.458 -13.607 1.00 42.16 87 LEU A N 1
ATOM 705 C CA . LEU A 1 87 ? -1.442 7.609 -13.816 1.00 42.16 87 LEU A CA 1
ATOM 706 C C . LEU A 1 87 ? -0.237 7.299 -14.727 1.00 42.16 87 LEU A C 1
ATOM 708 O O . LEU A 1 87 ? 0.307 8.203 -15.360 1.00 42.16 87 LEU A O 1
ATOM 712 N N . LEU A 1 88 ? 0.163 6.028 -14.832 1.00 43.44 88 LEU A N 1
ATOM 713 C CA . LEU A 1 88 ? 1.296 5.610 -15.664 1.00 43.44 88 LEU A CA 1
ATOM 714 C C . LEU A 1 88 ? 0.970 5.601 -17.166 1.00 43.44 88 LEU A C 1
ATOM 716 O O . LEU A 1 88 ? 1.852 5.895 -17.970 1.00 43.44 88 LEU A O 1
ATOM 720 N N . VAL A 1 89 ? -0.292 5.392 -17.559 1.00 41.41 89 VAL A N 1
ATOM 721 C CA . VAL A 1 89 ? -0.700 5.380 -18.981 1.00 41.41 89 VAL A CA 1
ATOM 722 C C . VAL A 1 89 ? -0.804 6.800 -19.568 1.00 41.41 89 VAL A C 1
ATOM 724 O O . VAL A 1 89 ? -0.710 6.986 -20.779 1.00 41.41 89 VAL A O 1
ATOM 727 N N . SER A 1 90 ? -0.936 7.833 -18.727 1.00 31.92 90 SER A N 1
ATOM 728 C CA . SER A 1 90 ? -1.277 9.198 -19.160 1.00 31.92 90 SER A CA 1
ATOM 729 C C . SER A 1 90 ? -0.130 10.222 -19.087 1.00 31.92 90 SER A C 1
ATOM 731 O O . SER A 1 90 ? -0.392 11.420 -18.994 1.00 31.92 90 SER A O 1
ATOM 733 N N . THR A 1 91 ? 1.142 9.806 -19.145 1.00 43.03 91 THR A N 1
ATOM 734 C CA . THR A 1 91 ? 2.279 10.757 -19.268 1.00 43.03 91 THR A CA 1
ATOM 735 C C . THR A 1 91 ? 2.954 10.765 -20.642 1.00 43.03 91 THR A C 1
ATOM 737 O O . THR A 1 91 ? 3.958 11.444 -20.832 1.00 43.03 91 THR A O 1
ATOM 740 N N . THR A 1 92 ? 2.377 10.089 -21.638 1.00 39.41 92 THR A N 1
ATOM 741 C CA . THR A 1 92 ? 2.872 10.100 -23.031 1.00 39.41 92 THR A CA 1
ATOM 742 C C . THR A 1 92 ? 2.246 11.212 -23.890 1.00 39.41 92 THR A C 1
ATOM 744 O O . THR A 1 92 ? 2.432 11.230 -25.102 1.00 39.41 92 THR A O 1
ATOM 747 N N . VAL A 1 93 ? 1.538 12.174 -23.285 1.00 36.00 93 VAL A N 1
ATOM 748 C CA . VAL A 1 93 ? 1.058 13.397 -23.960 1.00 36.00 93 VAL A CA 1
ATOM 749 C C . VAL A 1 93 ? 1.708 14.624 -23.321 1.00 36.00 93 VAL A C 1
ATOM 751 O O . VAL A 1 93 ? 1.059 15.482 -22.737 1.00 36.00 93 VAL A O 1
ATOM 754 N N . ALA A 1 94 ? 3.034 14.661 -23.379 1.00 34.22 94 ALA A N 1
ATOM 755 C CA . ALA A 1 94 ? 3.828 15.870 -23.197 1.00 34.22 94 ALA A CA 1
ATOM 756 C C . ALA A 1 94 ? 5.098 15.723 -24.049 1.00 34.22 94 ALA A C 1
ATOM 758 O O . ALA A 1 94 ? 6.199 15.507 -23.544 1.00 34.22 94 ALA A O 1
ATOM 759 N N . LYS A 1 95 ? 4.900 15.733 -25.368 1.00 34.97 95 LYS A N 1
ATOM 760 C CA . LYS A 1 95 ? 5.894 16.227 -26.321 1.00 34.97 95 LYS A CA 1
ATOM 761 C C . LYS A 1 95 ? 5.405 17.573 -26.820 1.00 34.97 95 LYS A C 1
ATOM 763 O O . LYS A 1 95 ? 4.173 17.681 -27.011 1.00 34.97 95 LYS A O 1
#

InterPro domains:
  IPR017853 Glycoside hydrolase superfamily [SSF51445] (3-83)

Foldseek 3Di:
DPCPPDLEDALVLLLCLLLCVLQVVVDDPVVSVVSVVCSCVVDDLSHQLRYDYDNDDPPGDDSCVSNVNPVVSVVVSVVVSVVSNVVSVPPPPDD

Organism: Escherichia coli (NCBI:txid562)

pLDDT: mean 78.12, std 17.93, range [31.92, 95.94]

Sequence (95 aa):
MRGDQFDSLMNYPLTYGIIDYFALQDTTKQEFMTSVTRSYLCYPKNITEVMFNLLDSHDTARILSVCLNDKRKVKLAYLFMLTQAVLLVSTTVAK

Radius of gyration: 14.16 Å; chains: 1; bounding box: 33×32×38 Å